Protein AF-A0A7C4G6C5-F1 (afdb_monomer)

pLDDT: mean 71.27, std 17.6, range [40.31, 90.69]

Nearest PDB structures (foldseek):
  1ryk-assembly1_A  TM=7.891E-01  e=1.083E-03  Escherichia coli
  1yww-assembly1_A  TM=8.718E-01  e=8.107E-03  Pseudomonas aeruginosa
  1m8l-assembly1_A  TM=3.034E-01  e=3.212E+00  unclassified

Structure (mmCIF, N/CA/C/O backbone):
data_AF-A0A7C4G6C5-F1
#
_entry.id   AF-A0A7C4G6C5-F1
#
loop_
_atom_site.group_PDB
_atom_site.id
_atom_site.type_symbol
_atom_site.label_atom_id
_atom_site.label_alt_id
_atom_site.label_comp_id
_atom_site.label_asym_id
_atom_site.label_entity_id
_atom_site.label_seq_id
_atom_site.pdbx_PDB_ins_code
_atom_site.Cartn_x
_atom_site.Cartn_y
_atom_site.Cartn_z
_atom_site.occupancy
_atom_site.B_iso_or_equiv
_atom_site.auth_seq_id
_atom_site.auth_comp_id
_atom_site.auth_asym_id
_atom_site.auth_atom_id
_atom_site.pdbx_PDB_model_num
ATOM 1 N N . MET A 1 1 ? 12.643 3.096 1.339 1.00 53.91 1 MET A N 1
ATOM 2 C CA . MET A 1 1 ? 12.770 3.495 -0.085 1.00 53.91 1 MET A CA 1
ATOM 3 C C . MET A 1 1 ? 11.728 4.563 -0.439 1.00 53.91 1 MET A C 1
ATOM 5 O O . MET A 1 1 ? 10.774 4.729 0.316 1.00 53.91 1 MET A O 1
ATOM 9 N N . ASN A 1 2 ? 11.966 5.340 -1.509 1.00 68.44 2 ASN A N 1
ATOM 10 C CA . ASN A 1 2 ? 11.381 6.664 -1.804 1.00 68.44 2 ASN A CA 1
ATOM 11 C C . ASN A 1 2 ? 9.872 6.666 -2.135 1.00 68.44 2 ASN A C 1
ATOM 13 O O . ASN A 1 2 ? 9.461 6.846 -3.280 1.00 68.44 2 ASN A O 1
ATOM 17 N N . TRP A 1 3 ? 9.036 6.587 -1.096 1.00 77.88 3 TRP A N 1
ATOM 18 C CA . TRP A 1 3 ? 7.578 6.748 -1.184 1.00 77.88 3 TRP A CA 1
ATOM 19 C C . TRP A 1 3 ? 7.138 8.035 -1.906 1.00 77.88 3 TRP A C 1
ATOM 21 O O . TRP A 1 3 ? 6.121 8.045 -2.593 1.00 77.88 3 TRP A O 1
ATOM 31 N N . LYS A 1 4 ? 7.937 9.110 -1.823 1.00 80.00 4 LYS A N 1
ATOM 32 C CA . LYS A 1 4 ? 7.680 10.376 -2.531 1.00 80.00 4 LYS A CA 1
ATOM 33 C C . LYS A 1 4 ? 7.535 10.203 -4.050 1.00 80.00 4 LYS A C 1
ATOM 35 O O . LYS A 1 4 ? 6.728 10.902 -4.653 1.00 80.00 4 LYS A O 1
ATOM 40 N N . GLN A 1 5 ? 8.271 9.274 -4.666 1.00 80.56 5 GLN A N 1
ATOM 41 C CA . GLN A 1 5 ? 8.148 9.007 -6.105 1.00 80.56 5 GLN A CA 1
ATOM 42 C C . GLN A 1 5 ? 6.859 8.241 -6.430 1.00 80.56 5 GLN A C 1
ATOM 44 O O . GLN A 1 5 ? 6.152 8.603 -7.369 1.00 80.56 5 GLN A O 1
ATOM 49 N N . LEU A 1 6 ? 6.507 7.248 -5.602 1.00 79.56 6 LEU A N 1
ATOM 50 C CA . LEU A 1 6 ? 5.228 6.540 -5.703 1.00 79.56 6 LEU A CA 1
ATOM 51 C C . LEU A 1 6 ? 4.043 7.496 -5.553 1.00 79.56 6 LEU A C 1
ATOM 53 O O . LEU A 1 6 ? 3.070 7.377 -6.285 1.00 79.56 6 LEU A O 1
ATOM 57 N N . GLN A 1 7 ? 4.128 8.455 -4.631 1.00 82.69 7 GLN A N 1
ATOM 58 C CA . GLN A 1 7 ? 3.077 9.445 -4.424 1.00 82.69 7 GLN A CA 1
ATOM 59 C C . GLN A 1 7 ? 2.869 10.318 -5.673 1.00 82.69 7 GLN A C 1
ATOM 61 O O . GLN A 1 7 ? 1.728 10.589 -6.039 1.00 82.69 7 GLN A O 1
ATOM 66 N N . GLY A 1 8 ? 3.950 10.701 -6.363 1.00 83.25 8 GLY A N 1
ATOM 67 C CA . GLY A 1 8 ? 3.874 11.447 -7.625 1.00 83.25 8 GLY A CA 1
ATOM 68 C C . GLY A 1 8 ? 3.236 10.652 -8.770 1.00 83.25 8 GLY A C 1
ATOM 69 O O . GLY A 1 8 ? 2.510 11.221 -9.578 1.00 83.25 8 GLY A O 1
ATOM 70 N N . ARG A 1 9 ? 3.446 9.331 -8.807 1.00 80.88 9 ARG A N 1
ATOM 71 C CA . ARG A 1 9 ? 2.870 8.422 -9.817 1.00 80.88 9 ARG A CA 1
ATOM 72 C C . ARG A 1 9 ? 1.669 7.619 -9.306 1.00 80.88 9 ARG A C 1
ATOM 74 O O . ARG A 1 9 ? 1.262 6.654 -9.947 1.00 80.88 9 ARG A O 1
ATOM 81 N N . TRP A 1 10 ? 1.069 8.017 -8.179 1.00 83.12 10 TRP A N 1
ATOM 82 C CA . TRP A 1 10 ? 0.047 7.226 -7.478 1.00 83.12 10 TRP A CA 1
ATOM 83 C C . TRP A 1 10 ? -1.134 6.854 -8.376 1.00 83.12 10 TRP A C 1
ATOM 85 O O . TRP A 1 10 ? -1.635 5.740 -8.307 1.00 83.12 10 TRP A O 1
ATOM 95 N N . LYS A 1 11 ? -1.553 7.780 -9.243 1.00 81.56 11 LYS A N 1
ATOM 96 C CA . LYS A 1 11 ? -2.685 7.597 -10.161 1.00 81.56 11 LYS A CA 1
ATOM 97 C C . LYS A 1 11 ? -2.452 6.492 -11.200 1.00 81.56 11 LYS A C 1
ATOM 99 O O . LYS A 1 11 ? -3.415 5.884 -11.646 1.00 81.56 11 LYS A O 1
ATOM 104 N N . GLU A 1 12 ? -1.200 6.247 -11.576 1.00 82.69 12 GLU A N 1
ATOM 105 C CA . GLU A 1 12 ? -0.819 5.218 -12.549 1.00 82.69 12 GLU A CA 1
ATOM 106 C C . GLU A 1 12 ? -0.629 3.860 -11.858 1.00 82.69 12 GLU A C 1
ATOM 108 O O . GLU A 1 12 ? -1.142 2.838 -12.309 1.00 82.69 12 GLU A O 1
ATOM 113 N N . ILE A 1 13 ? 0.024 3.855 -10.691 1.00 81.56 13 ILE A N 1
ATOM 114 C CA . ILE A 1 13 ? 0.306 2.623 -9.939 1.00 81.56 13 ILE A CA 1
ATOM 115 C C . ILE A 1 13 ? -0.883 2.108 -9.120 1.00 81.56 13 ILE A C 1
ATOM 117 O O . ILE A 1 13 ? -0.899 0.932 -8.758 1.00 81.56 13 ILE A O 1
ATOM 121 N N . SER A 1 14 ? -1.883 2.944 -8.818 1.00 81.38 14 SER A N 1
ATOM 122 C CA . SER A 1 14 ? -3.068 2.544 -8.044 1.00 81.38 14 SER A CA 1
ATOM 123 C C . SE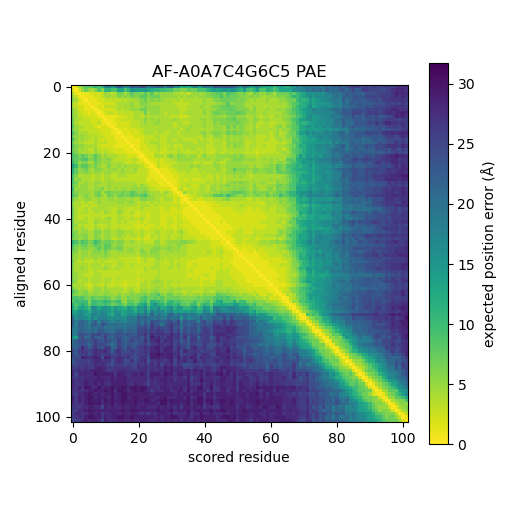R A 1 14 ? -3.864 1.434 -8.732 1.00 81.38 14 SER A C 1
ATOM 125 O O . SER A 1 14 ? -4.455 0.605 -8.045 1.00 81.38 14 SER A O 1
ATOM 127 N N . GLY A 1 15 ? -3.830 1.353 -10.067 1.00 83.44 15 GLY A N 1
ATOM 128 C CA . GLY A 1 15 ? -4.423 0.244 -10.819 1.00 83.44 15 GLY A CA 1
ATOM 129 C C . GLY A 1 15 ? -3.749 -1.098 -10.513 1.00 83.44 15 GLY A C 1
ATOM 130 O O . GLY A 1 15 ? -4.427 -2.079 -10.210 1.00 83.44 15 GLY A O 1
ATOM 131 N N . SER A 1 16 ? -2.412 -1.128 -10.499 1.00 82.62 16 SER A N 1
ATOM 132 C CA . SER A 1 16 ? -1.641 -2.318 -10.107 1.00 82.62 16 SER A CA 1
ATOM 133 C C . SER A 1 16 ? -1.818 -2.642 -8.618 1.00 82.62 16 SER A C 1
ATOM 135 O O . SER A 1 16 ? -2.003 -3.799 -8.242 1.00 82.62 16 SER A O 1
ATOM 137 N N . ALA A 1 17 ? -1.859 -1.613 -7.764 1.00 83.12 17 ALA A N 1
ATOM 138 C CA . ALA A 1 17 ? -2.158 -1.757 -6.341 1.00 83.12 17 ALA A CA 1
ATOM 139 C C . ALA A 1 17 ? -3.522 -2.434 -6.120 1.00 83.12 17 ALA A C 1
ATOM 141 O O . ALA A 1 17 ? -3.643 -3.371 -5.335 1.00 83.12 17 ALA A O 1
ATOM 142 N N . ARG A 1 18 ? -4.551 -2.011 -6.859 1.00 84.06 18 ARG A N 1
ATOM 143 C CA . ARG A 1 18 ? -5.902 -2.580 -6.782 1.00 84.06 18 ARG A CA 1
ATOM 144 C C . ARG A 1 18 ? -5.946 -4.053 -7.186 1.00 84.06 18 ARG A C 1
ATOM 146 O O . ARG A 1 18 ? -6.708 -4.813 -6.595 1.00 84.06 18 ARG A O 1
ATOM 153 N N . ALA A 1 19 ? -5.112 -4.462 -8.141 1.00 83.62 19 ALA A N 1
ATOM 154 C CA . ALA A 1 19 ? -4.957 -5.869 -8.497 1.00 83.62 19 ALA A CA 1
ATOM 155 C C . ALA A 1 19 ? -4.284 -6.672 -7.370 1.00 83.62 19 ALA A C 1
ATOM 157 O O . ALA A 1 19 ? -4.743 -7.764 -7.046 1.00 83.62 19 ALA A O 1
ATOM 158 N N . HIS A 1 20 ? -3.246 -6.116 -6.734 1.00 83.69 20 HIS A N 1
ATOM 159 C CA . HIS A 1 20 ? -2.538 -6.768 -5.628 1.00 83.69 20 HIS A CA 1
ATOM 160 C C . HIS A 1 20 ? -3.407 -6.898 -4.364 1.00 83.69 20 HIS A C 1
ATOM 162 O O . HIS A 1 20 ? -3.399 -7.930 -3.694 1.00 83.69 20 HIS A O 1
ATOM 168 N N . TRP A 1 21 ? -4.214 -5.878 -4.061 1.00 86.94 21 TRP A N 1
ATOM 169 C CA . TRP A 1 21 ? -5.110 -5.861 -2.907 1.00 86.94 21 TRP A CA 1
ATOM 170 C C . TRP A 1 21 ? -6.582 -5.806 -3.320 1.00 86.94 21 TRP A C 1
ATOM 172 O O . TRP A 1 21 ? -7.258 -4.786 -3.174 1.00 86.94 21 TRP A O 1
ATOM 182 N N . SER A 1 22 ? -7.120 -6.943 -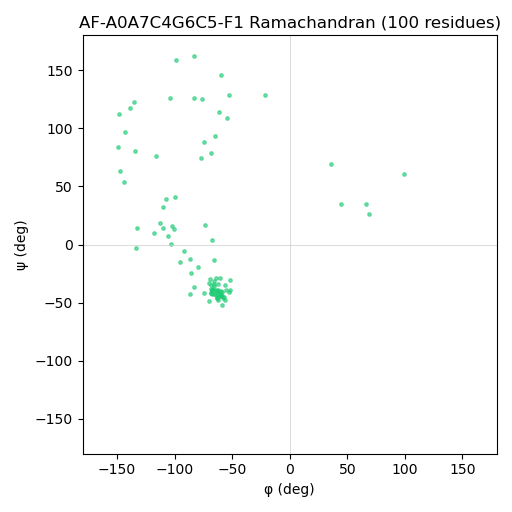3.762 1.00 85.38 22 SER A N 1
ATOM 183 C CA . SER A 1 22 ? -8.508 -7.043 -4.237 1.00 85.38 22 SER A CA 1
ATOM 184 C C . SER A 1 22 ? -9.576 -6.808 -3.151 1.00 85.38 22 SER A C 1
ATOM 186 O O . SER A 1 22 ? -10.744 -6.625 -3.481 1.00 85.38 22 SER A O 1
ATOM 188 N N . ARG A 1 23 ? -9.214 -6.798 -1.853 1.00 84.81 23 ARG A N 1
ATOM 189 C CA . ARG A 1 23 ? -10.148 -6.498 -0.738 1.00 84.81 23 ARG A CA 1
ATOM 190 C C . ARG A 1 23 ? -10.279 -4.996 -0.436 1.00 84.81 23 ARG A C 1
ATOM 192 O O . ARG A 1 23 ? -11.167 -4.602 0.331 1.00 84.81 23 ARG A O 1
ATOM 199 N N . LEU A 1 24 ? -9.401 -4.158 -0.993 1.00 85.31 24 LEU A N 1
ATOM 200 C CA . LEU A 1 24 ? -9.487 -2.699 -0.880 1.00 85.31 24 LEU A CA 1
ATOM 201 C C . LEU A 1 24 ? -10.460 -2.160 -1.933 1.00 85.31 24 LEU A C 1
ATOM 203 O O . LEU A 1 24 ? -10.321 -2.442 -3.125 1.00 85.31 24 LEU A O 1
ATOM 207 N N . THR A 1 25 ? -11.447 -1.382 -1.488 1.00 83.75 25 THR A N 1
ATOM 208 C CA . THR A 1 25 ? -12.445 -0.764 -2.373 1.00 83.75 25 THR A CA 1
ATOM 209 C C . THR A 1 25 ? -11.940 0.539 -2.987 1.00 83.75 25 THR A C 1
ATOM 211 O O . THR A 1 25 ? -10.992 1.132 -2.483 1.00 83.75 25 THR A O 1
ATOM 214 N N . ASP A 1 26 ? -12.576 1.000 -4.073 1.00 83.31 26 ASP A N 1
ATOM 215 C CA . ASP A 1 26 ? -12.235 2.275 -4.736 1.00 83.31 26 ASP A CA 1
ATOM 216 C C . ASP A 1 26 ? -12.208 3.455 -3.750 1.00 83.31 26 ASP A C 1
ATOM 218 O O . ASP A 1 26 ? -11.283 4.261 -3.769 1.00 83.31 26 ASP A O 1
ATOM 222 N N . ASP A 1 27 ? -13.151 3.473 -2.807 1.00 85.44 27 ASP A N 1
ATOM 223 C CA . ASP A 1 27 ? -13.215 4.464 -1.731 1.00 85.44 27 ASP A CA 1
ATOM 224 C C . ASP A 1 27 ? -11.952 4.466 -0.846 1.00 85.44 27 ASP A C 1
ATOM 226 O O . ASP A 1 27 ? -11.368 5.519 -0.574 1.00 85.44 27 ASP A O 1
ATOM 230 N N . ASP A 1 28 ? -11.444 3.281 -0.483 1.00 85.88 28 ASP A N 1
ATOM 231 C CA . ASP A 1 28 ? -10.189 3.164 0.263 1.00 85.88 28 ASP A CA 1
ATOM 232 C C . ASP A 1 28 ? -9.020 3.717 -0.567 1.00 85.88 28 ASP A C 1
ATOM 234 O O . ASP A 1 28 ? -8.178 4.448 -0.042 1.00 85.88 28 ASP A O 1
ATOM 238 N N . TRP A 1 29 ? -8.986 3.433 -1.874 1.00 83.50 29 TRP A N 1
ATOM 239 C CA . TRP A 1 29 ? -7.956 3.937 -2.790 1.00 83.50 29 TRP A CA 1
ATOM 240 C C . TRP A 1 29 ? -7.961 5.466 -2.904 1.00 83.50 29 TRP A C 1
ATOM 242 O O . TRP A 1 29 ? -6.889 6.087 -2.899 1.00 83.50 29 TRP A O 1
ATOM 252 N N . GLN A 1 30 ? -9.149 6.076 -2.949 1.00 81.88 30 GLN A N 1
ATOM 253 C CA . GLN A 1 30 ? -9.328 7.530 -2.943 1.00 81.88 30 GLN A CA 1
ATOM 254 C C . GLN A 1 30 ? -8.893 8.153 -1.614 1.00 81.88 30 GLN A C 1
ATOM 256 O O . GLN A 1 30 ? -8.270 9.217 -1.608 1.00 81.88 30 GLN A O 1
ATOM 261 N N . ALA A 1 31 ? -9.160 7.490 -0.486 1.00 83.88 31 ALA A N 1
ATOM 262 C CA . ALA A 1 31 ? -8.750 7.956 0.836 1.00 83.88 31 ALA A CA 1
ATOM 263 C C . ALA A 1 31 ? -7.225 7.901 1.044 1.00 83.88 31 ALA A C 1
ATOM 265 O O . ALA A 1 31 ? -6.652 8.781 1.693 1.00 83.88 31 ALA A O 1
ATOM 266 N N . ILE A 1 32 ? -6.548 6.903 0.465 1.00 85.44 32 ILE A N 1
ATOM 267 C CA . ILE A 1 32 ? -5.100 6.716 0.618 1.00 85.44 32 ILE A CA 1
ATOM 268 C C . ILE A 1 32 ? -4.308 7.878 0.004 1.00 85.44 32 ILE A C 1
ATOM 270 O O . ILE A 1 32 ? -3.310 8.300 0.592 1.00 85.44 32 ILE A O 1
ATOM 274 N N . LYS A 1 33 ? -4.737 8.418 -1.150 1.00 81.00 33 LYS A N 1
ATOM 275 C CA . LYS A 1 33 ? -4.073 9.528 -1.880 1.00 81.00 33 LYS A CA 1
ATOM 276 C C . LYS A 1 33 ? -2.546 9.377 -1.996 1.00 81.00 33 LYS A C 1
ATOM 278 O O . LYS A 1 33 ? -1.808 10.354 -1.895 1.00 81.00 33 LYS A O 1
ATOM 283 N N . GLY A 1 34 ? -2.063 8.143 -2.137 1.00 79.75 34 GLY A N 1
ATOM 284 C CA . GLY A 1 34 ? -0.636 7.845 -2.188 1.00 79.75 34 GLY A CA 1
ATOM 285 C C . GLY A 1 34 ? 0.111 8.121 -0.890 1.00 79.75 34 GLY A C 1
ATOM 286 O O . GLY A 1 34 ? 1.265 8.523 -0.947 1.00 79.75 34 GLY A O 1
ATOM 287 N N . ARG A 1 35 ? -0.503 7.904 0.280 1.00 86.19 35 ARG A N 1
ATOM 288 C CA . ARG A 1 35 ? 0.165 7.925 1.594 1.00 86.19 35 ARG A CA 1
ATOM 289 C C . ARG A 1 35 ? 0.379 6.515 2.144 1.00 86.19 35 ARG A C 1
ATOM 291 O O . ARG A 1 35 ? -0.582 5.765 2.305 1.00 86.19 35 ARG A O 1
ATOM 298 N N . LYS A 1 36 ? 1.627 6.177 2.497 1.00 85.38 36 LYS A N 1
ATOM 299 C CA . LYS A 1 36 ? 2.016 4.836 2.979 1.00 85.38 36 LYS A CA 1
ATOM 300 C C . LYS A 1 36 ? 1.236 4.460 4.232 1.00 85.38 36 LYS A C 1
ATOM 302 O O . LYS A 1 36 ? 0.734 3.351 4.352 1.00 85.38 36 LYS A O 1
ATOM 307 N N . GLU A 1 37 ? 1.124 5.412 5.151 1.00 86.06 37 GLU A N 1
ATOM 308 C CA . GLU A 1 37 ? 0.456 5.228 6.439 1.00 86.06 37 GLU A CA 1
ATOM 309 C C . GLU A 1 37 ? -1.037 4.948 6.267 1.00 86.06 37 GLU A C 1
ATOM 311 O O . GLU A 1 37 ? -1.580 4.074 6.937 1.00 86.06 37 GLU A O 1
ATOM 316 N N . GLN A 1 38 ? -1.688 5.634 5.322 1.00 88.44 38 GLN A N 1
ATOM 317 C CA . GLN A 1 38 ? -3.094 5.388 5.005 1.00 88.44 38 GLN A CA 1
ATOM 318 C C . GLN A 1 38 ? -3.276 4.007 4.375 1.00 88.44 38 GLN A C 1
ATOM 320 O O . GLN A 1 38 ? -4.176 3.276 4.773 1.00 88.44 38 GLN A O 1
ATOM 325 N N . LEU A 1 39 ? -2.391 3.609 3.454 1.00 87.25 39 LEU A N 1
ATOM 326 C CA . LEU A 1 39 ? -2.419 2.268 2.869 1.00 87.25 39 LEU A CA 1
ATOM 327 C C . LEU A 1 39 ? -2.250 1.186 3.948 1.00 87.25 39 LEU A C 1
ATOM 329 O O . LEU A 1 39 ? -3.024 0.234 3.984 1.00 87.25 39 LEU A O 1
ATOM 333 N N . ALA A 1 40 ? -1.312 1.371 4.881 1.00 89.69 40 ALA A N 1
ATOM 334 C CA . ALA A 1 40 ? -1.087 0.440 5.987 1.00 89.69 40 ALA A CA 1
ATOM 335 C C . ALA A 1 40 ? -2.307 0.332 6.910 1.00 89.69 40 ALA A C 1
ATOM 337 O O . ALA A 1 40 ? -2.715 -0.776 7.253 1.00 89.69 40 ALA A O 1
ATOM 338 N N . ALA A 1 41 ? -2.925 1.465 7.257 1.00 89.88 41 ALA A N 1
ATOM 339 C CA . ALA A 1 41 ? -4.134 1.494 8.072 1.00 89.88 41 ALA A CA 1
ATOM 340 C C . ALA A 1 41 ? -5.303 0.777 7.380 1.00 89.88 41 ALA A C 1
ATOM 342 O O . ALA A 1 41 ? -5.984 -0.034 8.003 1.00 89.88 41 ALA A O 1
ATOM 343 N N . ARG A 1 42 ? -5.517 1.009 6.078 1.00 90.00 42 ARG A N 1
ATOM 344 C CA . ARG A 1 42 ? -6.585 0.337 5.321 1.00 90.00 42 ARG A CA 1
ATOM 345 C C . ARG A 1 42 ? -6.346 -1.162 5.198 1.00 90.00 42 ARG A C 1
ATOM 347 O O . ARG A 1 42 ? -7.276 -1.934 5.406 1.00 90.00 42 ARG A O 1
ATOM 354 N N . ILE A 1 43 ? -5.114 -1.591 4.930 1.00 88.88 43 ILE A N 1
ATOM 355 C CA . ILE A 1 43 ? -4.774 -3.018 4.882 1.00 88.88 43 ILE A CA 1
ATOM 356 C C . ILE A 1 43 ? -4.988 -3.660 6.257 1.00 88.88 43 ILE A C 1
ATOM 358 O O . ILE A 1 43 ? -5.626 -4.705 6.340 1.00 88.88 43 ILE A O 1
ATOM 362 N N . GLN A 1 44 ? -4.538 -3.021 7.338 1.00 90.00 44 GLN A N 1
ATOM 363 C CA . GLN A 1 44 ? -4.779 -3.495 8.701 1.00 90.00 44 GLN A CA 1
ATOM 364 C C . GLN A 1 44 ? -6.279 -3.663 8.988 1.00 90.00 44 GLN A C 1
ATOM 366 O O . GLN A 1 44 ? -6.688 -4.719 9.460 1.00 90.00 44 GLN A O 1
ATOM 371 N N . GLN A 1 45 ? -7.106 -2.667 8.653 1.00 88.06 45 GLN A N 1
ATOM 372 C CA . GLN A 1 45 ? -8.555 -2.701 8.886 1.00 88.06 45 GLN A CA 1
ATOM 373 C C . GLN A 1 45 ? -9.274 -3.741 8.011 1.00 88.06 45 GLN A C 1
ATOM 375 O O . GLN A 1 45 ? -10.152 -4.453 8.487 1.00 88.06 45 GLN A O 1
ATOM 380 N N . ARG A 1 46 ? -8.908 -3.857 6.727 1.00 87.25 46 ARG A N 1
ATOM 381 C CA . ARG A 1 46 ? -9.613 -4.723 5.764 1.00 87.25 46 ARG A CA 1
ATOM 382 C C . ARG A 1 46 ? -9.166 -6.170 5.822 1.00 87.25 46 ARG A C 1
ATOM 384 O O . ARG A 1 46 ? -9.991 -7.060 5.630 1.00 87.25 46 ARG A O 1
ATOM 391 N N . TYR A 1 47 ? -7.878 -6.406 6.049 1.00 85.81 47 TYR A N 1
ATOM 392 C CA . TYR A 1 47 ? -7.302 -7.746 6.119 1.00 85.81 47 TYR A CA 1
ATOM 393 C C . TYR A 1 47 ? -7.199 -8.270 7.554 1.00 85.81 47 TYR A C 1
ATOM 395 O O . TYR A 1 47 ? -7.027 -9.474 7.718 1.00 85.81 47 TYR A O 1
ATOM 403 N N . GLY A 1 48 ? -7.330 -7.414 8.574 1.00 88.69 48 GLY A N 1
ATOM 404 C CA . GLY A 1 48 ? -7.225 -7.815 9.980 1.00 88.69 48 GLY A CA 1
ATOM 405 C C . GLY A 1 48 ? -5.809 -8.236 10.383 1.00 88.69 48 GLY A C 1
ATOM 406 O O . GLY A 1 48 ? -5.645 -9.062 11.274 1.00 88.69 48 GLY A O 1
ATOM 407 N N . ILE A 1 49 ? -4.783 -7.721 9.699 1.00 89.75 49 ILE A N 1
ATOM 408 C CA . ILE A 1 49 ? -3.383 -8.103 9.925 1.00 89.75 49 ILE A CA 1
ATOM 409 C C . ILE A 1 49 ? -2.648 -7.097 10.809 1.00 89.75 49 ILE A C 1
ATOM 411 O O . ILE A 1 49 ? -3.019 -5.927 10.893 1.00 89.75 49 ILE A O 1
ATOM 415 N N . ALA A 1 50 ? -1.555 -7.537 11.432 1.00 90.69 50 ALA A N 1
ATOM 416 C CA . ALA A 1 50 ? -0.680 -6.650 12.189 1.00 90.69 50 ALA A CA 1
ATOM 417 C C . ALA A 1 50 ? -0.109 -5.533 11.298 1.00 90.69 50 ALA A C 1
ATOM 419 O O . ALA A 1 50 ? 0.210 -5.755 10.127 1.00 90.69 50 ALA A O 1
ATOM 420 N N . ARG A 1 51 ? 0.089 -4.344 11.880 1.00 85.44 51 ARG A N 1
ATOM 421 C CA . ARG A 1 51 ? 0.682 -3.187 11.190 1.00 85.44 51 ARG A CA 1
ATOM 422 C C . ARG A 1 51 ? 2.016 -3.535 10.531 1.00 85.44 51 ARG A C 1
ATOM 424 O O . ARG A 1 51 ? 2.233 -3.167 9.385 1.00 85.44 51 ARG A O 1
ATOM 431 N N . GLU A 1 52 ? 2.859 -4.312 11.206 1.00 86.88 52 GLU A N 1
ATOM 432 C CA . GLU A 1 52 ? 4.147 -4.744 10.656 1.00 86.88 52 GLU A CA 1
ATOM 433 C C . GLU A 1 52 ? 3.978 -5.595 9.384 1.00 86.88 52 GLU A C 1
ATOM 435 O O . GLU A 1 52 ? 4.680 -5.389 8.395 1.00 86.88 52 GLU A O 1
ATOM 440 N N . ALA A 1 53 ? 2.993 -6.499 9.362 1.00 86.56 53 ALA A N 1
ATOM 441 C CA . ALA A 1 53 ? 2.683 -7.312 8.187 1.00 86.56 53 ALA A CA 1
ATOM 442 C C . ALA A 1 53 ? 2.127 -6.463 7.032 1.00 86.56 53 ALA A C 1
ATOM 444 O O . ALA A 1 53 ? 2.493 -6.682 5.877 1.00 86.56 53 ALA A O 1
ATOM 445 N N . ALA A 1 54 ? 1.288 -5.466 7.335 1.00 88.44 54 ALA A N 1
ATOM 446 C CA . ALA A 1 54 ? 0.818 -4.501 6.342 1.00 88.44 54 ALA A CA 1
ATOM 447 C C . ALA A 1 54 ? 1.981 -3.684 5.761 1.00 88.44 54 ALA A C 1
ATOM 449 O O . ALA A 1 54 ? 2.092 -3.537 4.546 1.00 88.44 54 ALA A O 1
ATOM 450 N N . GLU A 1 55 ? 2.893 -3.198 6.602 1.00 87.56 55 GLU A N 1
ATOM 451 C CA . GLU A 1 55 ? 4.053 -2.434 6.147 1.00 87.56 55 GLU A CA 1
ATOM 452 C C . GLU A 1 55 ? 5.025 -3.266 5.309 1.00 87.56 55 GLU A C 1
ATOM 454 O O . GLU A 1 55 ? 5.572 -2.735 4.340 1.00 87.56 55 GLU A O 1
ATOM 459 N N . ARG A 1 56 ? 5.200 -4.557 5.625 1.00 86.44 56 ARG A N 1
ATOM 460 C CA . ARG A 1 56 ? 5.981 -5.486 4.794 1.00 86.44 56 ARG A CA 1
ATOM 461 C C . ARG A 1 56 ? 5.359 -5.682 3.416 1.00 86.44 56 ARG A C 1
ATOM 463 O O . ARG A 1 56 ? 6.082 -5.568 2.436 1.00 86.44 56 ARG A O 1
ATOM 470 N N . GLN A 1 57 ? 4.044 -5.900 3.326 1.00 85.75 57 GLN A N 1
ATOM 471 C CA . GLN A 1 57 ? 3.363 -6.029 2.028 1.00 85.75 57 GLN A CA 1
ATOM 472 C C . GLN A 1 57 ? 3.508 -4.766 1.179 1.00 85.75 57 GLN A C 1
ATOM 474 O O . GLN A 1 57 ? 3.788 -4.843 -0.011 1.00 85.75 57 GLN A O 1
ATOM 479 N N . ILE A 1 58 ? 3.366 -3.588 1.792 1.00 86.75 58 ILE A N 1
ATOM 480 C CA . ILE A 1 58 ? 3.540 -2.315 1.082 1.00 86.75 58 ILE A CA 1
ATOM 481 C C . ILE A 1 58 ? 4.981 -2.149 0.603 1.00 86.75 58 ILE A C 1
ATOM 483 O O . ILE A 1 58 ? 5.203 -1.685 -0.514 1.00 86.75 58 ILE A O 1
ATOM 487 N N . ALA A 1 59 ? 5.957 -2.503 1.443 1.00 85.50 59 ALA A N 1
ATOM 488 C CA . ALA A 1 59 ? 7.365 -2.440 1.082 1.00 85.50 59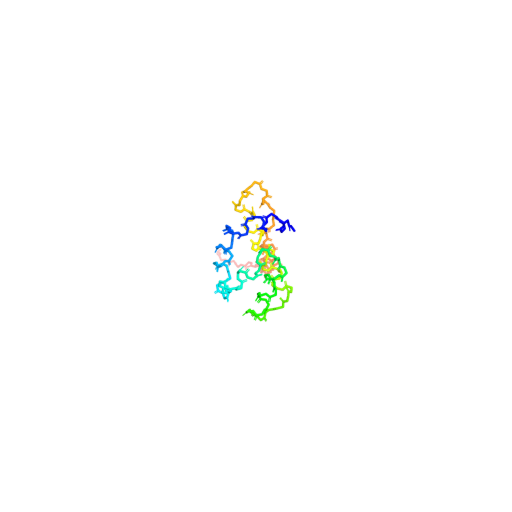 ALA A CA 1
ATOM 489 C C . ALA A 1 59 ? 7.677 -3.379 -0.091 1.00 85.50 59 ALA A C 1
ATOM 491 O O . ALA A 1 59 ? 8.262 -2.921 -1.070 1.00 85.50 59 ALA A O 1
ATOM 492 N N . GLU A 1 60 ? 7.222 -4.633 -0.024 1.00 85.25 60 GLU A N 1
ATOM 493 C CA . GLU A 1 60 ? 7.388 -5.637 -1.080 1.00 85.25 60 GLU A CA 1
ATOM 494 C C . GLU A 1 60 ? 6.752 -5.161 -2.391 1.00 85.25 60 GLU A C 1
ATOM 496 O O . GLU A 1 60 ? 7.448 -5.043 -3.394 1.00 85.25 60 GLU A O 1
ATOM 501 N N . TRP A 1 61 ? 5.484 -4.741 -2.358 1.00 85.50 61 TRP A N 1
ATOM 502 C CA . TRP A 1 61 ? 4.783 -4.213 -3.530 1.00 85.50 61 TRP A CA 1
ATOM 503 C C . TRP A 1 61 ? 5.484 -2.993 -4.142 1.00 85.50 61 TRP A C 1
ATOM 505 O O . TRP A 1 61 ? 5.685 -2.926 -5.355 1.00 85.50 61 TRP A O 1
ATOM 515 N N . SER A 1 62 ? 5.904 -2.033 -3.310 1.00 80.94 62 SER A N 1
ATOM 516 C CA . SER A 1 62 ? 6.615 -0.843 -3.791 1.00 80.94 62 SER A CA 1
ATOM 517 C C . SER A 1 62 ? 7.984 -1.180 -4.386 1.00 80.94 62 SER A C 1
ATOM 519 O O . SER A 1 62 ? 8.419 -0.510 -5.319 1.00 80.94 62 SER A O 1
ATOM 521 N N . SER A 1 63 ? 8.645 -2.222 -3.870 1.00 82.31 63 SER A N 1
ATOM 522 C CA . SER A 1 63 ? 9.913 -2.714 -4.401 1.00 82.31 63 SER A CA 1
ATOM 523 C C . SER A 1 63 ? 9.696 -3.384 -5.752 1.00 82.31 63 SER A C 1
ATOM 525 O O . SER A 1 63 ? 10.367 -3.016 -6.706 1.00 82.31 63 SER A O 1
ATOM 527 N N . THR A 1 64 ? 8.716 -4.287 -5.862 1.00 80.56 64 THR A N 1
ATOM 528 C CA . THR A 1 64 ? 8.376 -4.973 -7.117 1.00 80.56 64 THR A CA 1
ATOM 529 C C . THR A 1 64 ? 7.979 -3.989 -8.214 1.00 80.56 64 THR A C 1
ATOM 531 O O . THR A 1 64 ? 8.386 -4.155 -9.356 1.00 80.56 64 THR A O 1
ATOM 534 N N . LEU A 1 65 ? 7.230 -2.931 -7.896 1.00 75.12 65 LEU A N 1
ATOM 535 C CA . LEU A 1 65 ? 6.875 -1.921 -8.897 1.00 75.12 65 LEU A CA 1
ATOM 536 C C . LEU A 1 65 ? 8.060 -1.083 -9.380 1.00 75.12 65 LEU A C 1
ATOM 538 O O . LEU A 1 65 ? 8.121 -0.753 -10.561 1.00 75.12 65 LEU A O 1
ATOM 542 N N . LEU A 1 66 ? 8.985 -0.717 -8.488 1.00 66.56 66 LEU A N 1
ATOM 543 C CA . LEU A 1 66 ? 10.192 0.016 -8.880 1.00 66.56 66 LEU A CA 1
ATOM 544 C C . LEU A 1 66 ? 11.145 -0.862 -9.703 1.00 66.56 66 LEU A C 1
ATOM 546 O O . LEU A 1 66 ? 11.815 -0.345 -10.590 1.00 66.56 66 LEU A O 1
ATOM 550 N N . ASP A 1 67 ? 11.140 -2.171 -9.457 1.00 62.16 67 ASP A N 1
ATOM 551 C CA . ASP A 1 67 ? 11.880 -3.179 -10.225 1.00 62.16 67 ASP A CA 1
ATOM 552 C C . ASP A 1 67 ? 11.463 -3.216 -11.700 1.00 62.16 67 ASP A C 1
ATOM 554 O O . ASP A 1 67 ? 12.294 -3.244 -12.604 1.00 62.16 67 ASP A O 1
ATOM 558 N N . ILE A 1 68 ? 10.151 -3.151 -11.942 1.00 59.31 68 ILE A N 1
ATOM 559 C CA . ILE A 1 68 ? 9.566 -3.213 -13.286 1.00 59.31 68 ILE A CA 1
ATOM 560 C C . ILE A 1 68 ? 9.870 -1.934 -14.083 1.00 59.31 68 ILE A C 1
ATOM 562 O O . ILE A 1 68 ? 10.019 -1.984 -15.302 1.00 59.31 68 ILE A O 1
ATOM 566 N N . VAL A 1 69 ? 9.949 -0.782 -13.408 1.00 53.03 69 VAL A N 1
ATOM 567 C CA . VAL A 1 69 ? 10.152 0.530 -14.048 1.00 53.03 69 VAL A CA 1
ATOM 568 C C . VAL A 1 69 ? 11.637 0.839 -14.287 1.00 53.03 69 VAL A C 1
ATOM 570 O O . VAL A 1 69 ? 11.947 1.587 -15.207 1.00 53.03 69 VAL A O 1
ATOM 573 N N . GLU A 1 70 ? 12.554 0.248 -13.517 1.00 49.97 70 GLU A N 1
ATOM 574 C CA . GLU A 1 70 ? 14.008 0.403 -13.671 1.00 49.97 70 GLU A CA 1
ATOM 575 C C . GLU A 1 70 ? 14.708 -0.971 -13.593 1.00 49.97 70 GLU A C 1
ATOM 577 O O . GLU A 1 70 ? 15.296 -1.314 -12.560 1.00 49.97 70 GLU A O 1
ATOM 582 N N . PRO A 1 71 ? 14.728 -1.761 -14.686 1.00 48.38 71 PRO A N 1
ATOM 583 C CA . PRO A 1 71 ? 15.309 -3.110 -14.689 1.00 48.38 71 PRO A CA 1
ATOM 584 C C . PRO A 1 71 ? 16.842 -3.145 -14.507 1.00 48.38 71 PRO A C 1
ATOM 586 O O . PRO A 1 71 ? 17.456 -4.207 -14.566 1.00 48.38 71 PRO A O 1
ATOM 589 N N . ALA A 1 72 ? 17.503 -2.004 -14.287 1.00 47.81 72 ALA A N 1
ATOM 590 C CA . ALA A 1 72 ? 18.959 -1.895 -14.311 1.00 47.81 72 ALA A CA 1
ATOM 591 C C . ALA A 1 72 ? 19.663 -2.099 -12.951 1.00 47.81 72 ALA A C 1
ATOM 593 O O . ALA A 1 72 ? 20.893 -2.099 -12.916 1.00 47.81 72 ALA A O 1
ATOM 594 N N . ARG A 1 73 ? 18.952 -2.253 -11.817 1.00 48.59 73 ARG A N 1
ATOM 595 C CA . ARG A 1 73 ? 19.610 -2.270 -10.484 1.00 48.59 73 ARG A CA 1
ATOM 596 C C . ARG A 1 73 ? 19.221 -3.368 -9.493 1.00 48.59 73 ARG A C 1
ATOM 598 O O . ARG A 1 73 ? 19.866 -3.459 -8.451 1.00 48.59 73 ARG A O 1
ATOM 605 N N . ALA A 1 74 ? 18.269 -4.242 -9.798 1.00 47.31 74 ALA A N 1
ATOM 606 C CA . ALA A 1 74 ? 17.785 -5.242 -8.844 1.00 47.31 74 ALA A CA 1
ATOM 607 C C . ALA A 1 74 ? 18.365 -6.655 -9.028 1.00 47.31 74 ALA A C 1
ATOM 609 O O . ALA A 1 74 ? 17.695 -7.665 -8.844 1.00 47.31 74 ALA A O 1
ATOM 610 N N . GLY A 1 75 ? 19.665 -6.743 -9.313 1.00 45.50 75 GLY A N 1
ATOM 611 C CA . GLY A 1 75 ? 20.418 -7.999 -9.222 1.00 45.50 75 GLY A CA 1
ATOM 612 C C . GLY A 1 75 ? 20.709 -8.456 -7.785 1.00 45.50 75 GLY A C 1
ATOM 613 O O . GLY A 1 75 ? 21.614 -9.260 -7.582 1.00 45.50 75 GLY A O 1
ATOM 614 N N . LEU A 1 76 ? 20.016 -7.936 -6.766 1.00 49.28 76 LEU A N 1
ATOM 615 C CA . LEU A 1 76 ? 20.324 -8.245 -5.374 1.00 49.28 76 LEU A CA 1
ATOM 616 C C . LEU A 1 76 ? 19.042 -8.460 -4.563 1.00 49.28 76 LEU A C 1
ATOM 618 O O . LEU A 1 76 ? 18.278 -7.530 -4.334 1.00 49.28 76 LEU A O 1
ATOM 622 N N . HIS A 1 77 ? 18.907 -9.681 -4.039 1.00 51.03 77 HIS A N 1
ATOM 623 C CA . HIS A 1 77 ? 18.063 -10.058 -2.900 1.00 51.03 77 HIS A CA 1
ATOM 624 C C . HIS A 1 77 ? 16.689 -10.706 -3.170 1.00 51.03 77 HIS A C 1
ATOM 626 O O . HIS A 1 77 ? 15.666 -10.283 -2.641 1.00 51.03 77 HIS A O 1
ATOM 632 N N . VAL A 1 78 ? 16.695 -11.864 -3.842 1.00 45.72 78 VAL A N 1
ATOM 633 C CA . VAL A 1 78 ? 15.813 -12.983 -3.451 1.00 45.72 78 VAL A CA 1
ATOM 634 C C . VAL A 1 78 ? 16.500 -14.340 -3.659 1.00 45.72 78 VAL A C 1
ATOM 636 O O . VAL A 1 78 ? 15.966 -15.259 -4.266 1.00 45.72 78 VAL A O 1
ATOM 639 N N . GLU A 1 79 ? 17.695 -14.521 -3.089 1.00 40.31 79 GLU A N 1
ATOM 640 C CA . GLU A 1 79 ? 18.187 -15.878 -2.813 1.00 40.31 79 GLU A CA 1
ATOM 641 C C . GLU A 1 79 ? 17.458 -16.389 -1.557 1.00 40.31 79 GLU A C 1
ATOM 643 O O . GLU A 1 79 ? 17.986 -16.409 -0.447 1.00 40.31 79 GLU A O 1
ATOM 648 N N . ARG A 1 80 ? 16.174 -16.745 -1.717 1.00 43.72 80 ARG A N 1
ATOM 649 C CA . ARG A 1 80 ? 15.453 -17.550 -0.727 1.00 43.72 80 ARG A CA 1
ATOM 650 C C . ARG A 1 80 ? 16.117 -18.926 -0.694 1.00 43.72 80 ARG A C 1
ATOM 652 O O . ARG A 1 80 ? 15.780 -19.802 -1.477 1.00 43.72 80 ARG A O 1
ATOM 659 N N . SER A 1 81 ? 17.072 -19.089 0.216 1.00 41.09 81 SER A N 1
ATOM 660 C CA . SER A 1 81 ? 17.383 -20.331 0.930 1.00 41.09 81 SER A CA 1
ATOM 661 C C . SER A 1 81 ? 17.221 -21.6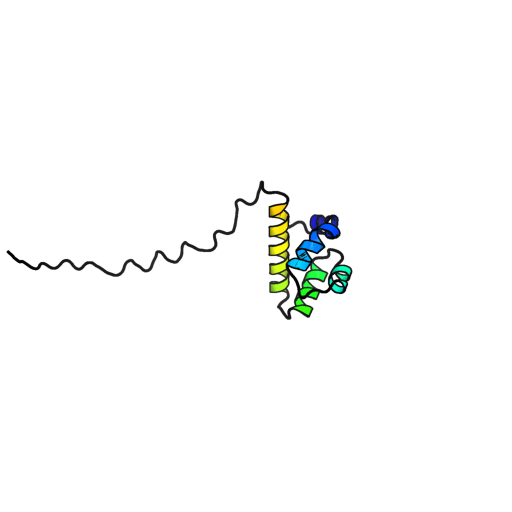38 0.137 1.00 41.09 81 SER A C 1
ATOM 663 O O . SER A 1 81 ? 16.391 -22.477 0.477 1.00 41.09 81 SER A O 1
ATOM 665 N N . ALA A 1 82 ? 18.089 -21.877 -0.848 1.00 46.59 82 ALA A N 1
ATOM 666 C CA . ALA A 1 82 ? 18.359 -23.226 -1.364 1.00 46.59 82 ALA A CA 1
ATOM 667 C C . ALA A 1 82 ? 19.665 -23.824 -0.792 1.00 46.59 82 ALA A C 1
ATOM 669 O O . ALA A 1 82 ? 20.151 -24.842 -1.279 1.00 46.59 82 ALA A O 1
ATOM 670 N N . LYS A 1 83 ? 20.239 -23.217 0.262 1.00 47.31 83 LYS A N 1
ATOM 671 C CA . LYS A 1 83 ? 21.523 -23.631 0.865 1.00 47.31 83 LYS A CA 1
ATOM 672 C C . LYS A 1 83 ? 21.419 -24.413 2.187 1.00 47.31 83 LYS A C 1
ATOM 674 O O . LYS A 1 83 ? 22.441 -24.854 2.693 1.00 47.31 83 LYS A O 1
ATOM 679 N N . GLN A 1 84 ? 20.215 -24.684 2.709 1.00 46.66 84 GLN A N 1
ATOM 680 C CA . GLN A 1 84 ? 20.032 -25.422 3.981 1.00 46.66 84 GLN A CA 1
ATOM 681 C C . GLN A 1 84 ? 19.549 -26.882 3.821 1.00 46.66 84 GLN A C 1
ATOM 683 O O . GLN A 1 84 ? 19.265 -27.549 4.810 1.00 46.66 84 GLN A O 1
ATOM 688 N N . ARG A 1 85 ? 19.471 -27.430 2.597 1.00 47.12 85 ARG A N 1
ATOM 689 C CA . ARG A 1 85 ? 19.085 -28.846 2.366 1.00 47.12 85 ARG A CA 1
ATOM 690 C C . ARG A 1 85 ? 20.222 -29.751 1.877 1.00 47.12 85 ARG A C 1
ATOM 692 O O . ARG A 1 85 ? 19.950 -30.861 1.437 1.00 47.12 85 ARG A O 1
ATOM 699 N N . ARG A 1 86 ? 21.489 -29.324 1.970 1.00 50.19 86 ARG A N 1
ATOM 700 C CA . ARG A 1 86 ? 22.649 -30.145 1.556 1.00 50.19 86 ARG A CA 1
ATOM 701 C C . ARG A 1 86 ? 23.565 -30.589 2.707 1.00 50.19 86 ARG A C 1
ATOM 703 O O . ARG A 1 86 ? 24.684 -31.012 2.454 1.00 50.19 86 ARG A O 1
ATOM 710 N N . SER A 1 87 ? 23.079 -30.548 3.951 1.00 47.84 87 SE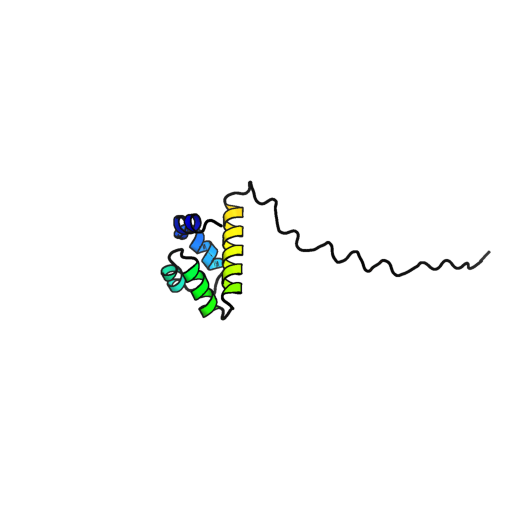R A N 1
ATOM 711 C CA . SER A 1 87 ? 23.883 -30.898 5.139 1.00 47.84 87 SER A CA 1
ATOM 712 C C . SER A 1 87 ? 23.365 -32.097 5.951 1.00 47.84 87 SER A C 1
ATOM 714 O O . SER A 1 87 ? 23.880 -32.335 7.034 1.00 47.84 87 SER A O 1
ATOM 716 N N . MET A 1 88 ? 22.377 -32.871 5.468 1.00 45.03 88 MET A N 1
ATOM 717 C CA . MET A 1 88 ? 21.873 -34.071 6.184 1.00 45.03 88 MET A CA 1
ATOM 718 C C . MET A 1 88 ? 21.721 -35.345 5.330 1.00 45.03 88 MET A C 1
ATOM 720 O O . MET A 1 88 ? 21.114 -36.308 5.780 1.00 45.03 88 MET A O 1
ATOM 724 N N . ALA A 1 89 ? 22.294 -35.400 4.124 1.00 45.91 89 ALA A N 1
ATOM 725 C CA . ALA A 1 89 ? 22.355 -36.634 3.322 1.00 45.91 89 ALA A CA 1
ATOM 726 C C . ALA A 1 89 ? 23.788 -37.195 3.231 1.00 45.91 89 ALA A C 1
ATOM 728 O O . ALA A 1 89 ? 24.180 -37.766 2.221 1.00 45.91 89 ALA A O 1
ATOM 729 N N . ALA A 1 90 ? 24.575 -36.994 4.290 1.00 49.22 90 ALA A N 1
ATOM 730 C CA . ALA A 1 90 ? 25.900 -37.583 4.489 1.00 49.22 90 ALA A CA 1
ATOM 731 C C . ALA A 1 90 ? 25.862 -38.673 5.578 1.00 49.22 90 ALA A C 1
ATOM 733 O O . ALA A 1 90 ? 26.756 -38.757 6.410 1.00 49.22 90 ALA A O 1
ATOM 734 N N . ALA A 1 91 ? 24.793 -39.475 5.614 1.00 53.66 91 ALA A N 1
ATOM 735 C CA . ALA A 1 91 ? 24.665 -40.590 6.549 1.00 53.66 91 ALA A CA 1
ATOM 736 C C . ALA A 1 91 ? 23.876 -41.751 5.923 1.00 53.66 91 ALA A C 1
ATOM 738 O O . ALA A 1 91 ? 22.796 -42.113 6.378 1.00 53.66 91 ALA A O 1
ATOM 739 N N . VAL A 1 92 ? 24.418 -42.332 4.855 1.00 49.72 92 VAL A N 1
ATOM 740 C CA . VAL A 1 92 ? 24.332 -43.782 4.664 1.00 49.72 92 VAL A CA 1
ATOM 741 C C . VAL A 1 92 ? 25.648 -44.229 4.040 1.00 49.72 92 VAL A C 1
ATOM 743 O O . VAL A 1 92 ? 25.918 -44.056 2.855 1.00 49.72 92 VAL A O 1
ATOM 746 N N . GLU A 1 93 ? 26.528 -44.689 4.915 1.00 50.84 93 GLU A N 1
ATOM 747 C CA . GLU A 1 93 ? 27.769 -45.374 4.587 1.00 50.84 93 GLU A CA 1
ATOM 748 C C . GLU A 1 93 ? 27.475 -46.551 3.638 1.00 50.84 93 GLU A C 1
ATOM 750 O O . GLU A 1 93 ? 26.643 -47.398 3.982 1.00 50.84 93 GLU A O 1
ATOM 755 N N . PRO A 1 94 ? 28.159 -46.707 2.492 1.00 44.56 94 PRO A N 1
ATOM 756 C CA . PRO A 1 94 ? 28.311 -48.027 1.908 1.00 44.56 94 PRO A CA 1
ATOM 757 C C . PRO A 1 94 ? 29.341 -48.778 2.757 1.00 44.56 94 PRO A C 1
ATOM 759 O O . PRO A 1 94 ? 30.544 -48.729 2.498 1.00 44.56 94 PRO A O 1
ATOM 762 N N . SER A 1 95 ? 28.859 -49.450 3.807 1.00 44.56 95 SER A N 1
ATOM 763 C CA . SER A 1 95 ? 29.645 -50.437 4.543 1.00 44.56 95 SER A CA 1
ATOM 764 C C . SER A 1 95 ? 30.167 -51.469 3.548 1.00 44.56 95 SER A C 1
ATOM 766 O O . SER A 1 95 ? 29.423 -52.259 2.967 1.00 44.56 95 SER A O 1
ATOM 768 N N . SER A 1 96 ? 31.473 -51.406 3.318 1.00 53.47 96 SER A N 1
ATOM 769 C CA . SER A 1 96 ? 32.222 -52.413 2.593 1.00 53.47 96 SER A CA 1
ATOM 770 C C . SER A 1 96 ? 32.105 -53.734 3.355 1.00 53.47 96 SER A C 1
ATOM 772 O O . SER A 1 96 ? 32.603 -53.86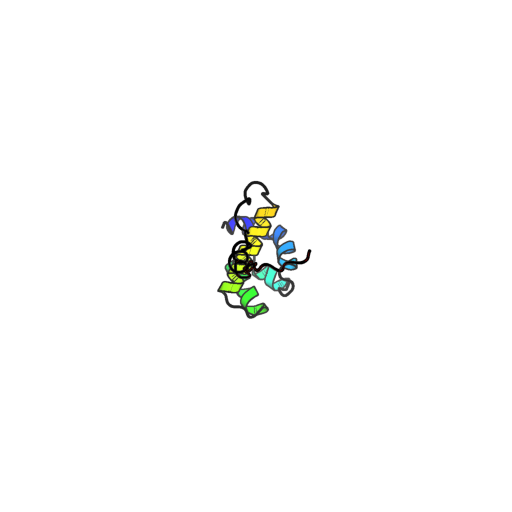4 4.474 1.00 53.47 96 SER A O 1
ATOM 774 N N . SER A 1 97 ? 31.449 -54.733 2.767 1.00 47.88 97 SER A N 1
ATOM 775 C CA . SER A 1 97 ? 31.648 -56.128 3.156 1.00 47.88 97 SER A CA 1
ATOM 776 C C . SER A 1 97 ? 31.472 -57.065 1.972 1.00 47.88 97 SER A C 1
ATOM 778 O O . SER A 1 97 ? 30.400 -57.230 1.400 1.00 47.88 97 SER A O 1
ATOM 780 N N . LYS A 1 98 ? 32.619 -57.651 1.632 1.00 56.56 98 LYS A N 1
ATOM 781 C CA . LYS A 1 98 ? 32.862 -58.873 0.872 1.00 56.56 98 LYS A CA 1
ATOM 78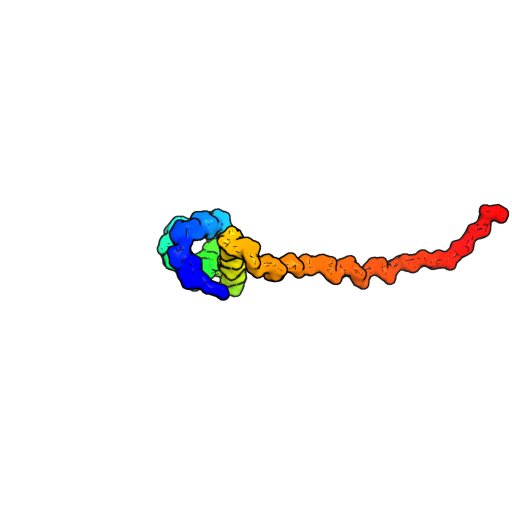2 C C . LYS A 1 98 ? 31.662 -59.827 0.849 1.00 56.56 98 LYS A C 1
ATOM 784 O O . LYS A 1 98 ? 31.235 -60.294 1.899 1.00 56.56 98 LYS A O 1
ATOM 789 N N . ASN A 1 99 ? 31.260 -60.256 -0.345 1.00 42.56 99 ASN A N 1
ATOM 790 C CA . ASN A 1 99 ? 30.825 -61.636 -0.510 1.00 42.56 99 ASN A CA 1
ATOM 79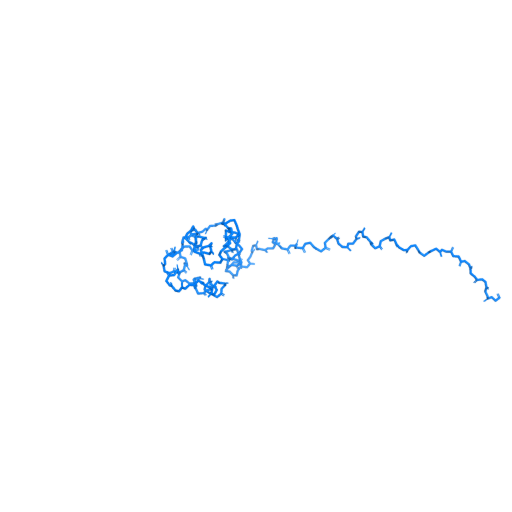1 C C . ASN A 1 99 ? 31.432 -62.225 -1.783 1.00 42.56 99 ASN A C 1
ATOM 793 O O . ASN A 1 99 ? 31.307 -61.679 -2.877 1.00 42.56 99 ASN A O 1
ATOM 797 N N . ALA A 1 100 ? 32.155 -63.316 -1.576 1.00 48.34 100 ALA A N 1
ATOM 798 C CA . ALA A 1 100 ? 32.808 -64.116 -2.585 1.00 48.34 100 ALA A CA 1
ATOM 799 C C . ALA A 1 100 ? 31.770 -64.969 -3.314 1.00 48.34 100 ALA A C 1
ATOM 801 O O . ALA A 1 100 ? 31.077 -65.739 -2.659 1.00 48.34 100 ALA A O 1
ATOM 802 N N . ILE A 1 101 ? 31.699 -64.873 -4.644 1.00 48.62 101 ILE A N 1
ATOM 803 C CA . ILE A 1 101 ? 31.164 -65.937 -5.506 1.00 48.62 101 ILE A CA 1
ATOM 804 C C . ILE A 1 101 ? 31.891 -65.872 -6.859 1.00 48.62 101 ILE A C 1
ATOM 806 O O . ILE A 1 101 ? 31.412 -65.214 -7.780 1.00 48.62 101 ILE A O 1
ATOM 810 N N . LYS A 1 102 ? 33.070 -66.495 -6.963 1.00 47.53 102 LYS A N 1
ATOM 811 C CA . LYS A 1 102 ? 33.374 -67.616 -7.874 1.00 47.53 102 LYS A CA 1
ATOM 812 C C . LYS A 1 102 ? 34.826 -68.055 -7.724 1.00 47.53 102 LYS A C 1
ATOM 814 O O . LYS A 1 102 ? 35.682 -67.166 -7.532 1.00 47.53 102 LYS A O 1
#

Secondary structure (DSSP, 8-state):
--HHHHHHTHHHHHHHHHHH-TTS-HHHHHHHTT-HHHHHHHHHHHH---HHHHHHHHHHHHHHHHHHH-TTS--SS-----SSSSSS--------------

Mean predicted aligned error: 13.8 Å

Sequence (102 aa):
MNWKQLQGRWKEISGSARAHWSRLTD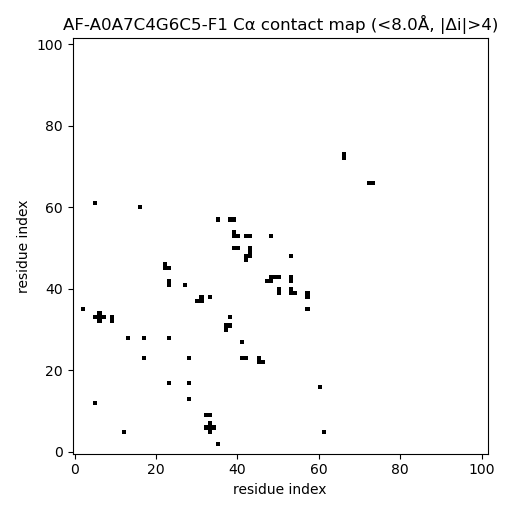DDWQAIKGRKEQLAARIQQRYGIAREAAERQIAEWSSTLLDIVEPARAGLHVERSAKQRRSMAAAVEPSSSKNAIK

Foldseek 3Di:
DDLVVCLVCVVVCVVVVCVVPVQQDPVLSVVCSSPLVSQLVRCCVRVVDDSVVSSVSVVVSVVVVVCVVCVPPPPDDDPPDPPPPPPPPPPDDPPDDDDDDD

Radius of gyration: 24.19 Å; Cα contacts (8 Å, |Δi|>4): 43; chains: 1; bounding box: 47×79×27 Å

Solvent-accessible surface area (backbone atoms only — not comparable to full-atom values): 6638 Å² total; per-residue (Å²): 130,75,56,71,60,51,38,76,44,27,86,70,49,46,61,58,48,44,67,76,39,73,83,60,51,72,68,55,58,64,70,24,71,54,36,70,68,47,46,27,52,50,44,21,70,70,70,70,46,56,61,68,60,29,46,49,52,52,50,51,53,55,49,56,55,51,42,74,77,46,80,87,73,72,92,70,87,81,84,74,76,84,78,81,81,80,83,78,84,88,77,77,80,83,77,86,70,90,79,90,87,132